Protein AF-A0A9W6RTA0-F1 (afdb_monomer_lite)

pLDDT: mean 70.77, std 17.66, range [34.66, 92.06]

Radius of gyration: 13.91 Å; chains: 1; bounding box: 42×28×23 Å

Organism: NCBI:txid478107

Foldseek 3Di:
DDDDDVPDDDDDDDDDDDPDDDDFAWPDWDQDQQFIWTATPVRDIDTDGPVNPPDDD

Structure (mmCIF, N/CA/C/O backbone):
data_AF-A0A9W6RTA0-F1
#
_entry.id   AF-A0A9W6RTA0-F1
#
loop_
_atom_site.group_PDB
_atom_site.id
_atom_site.type_symbol
_atom_site.label_atom_id
_atom_site.label_alt_id
_atom_site.label_comp_id
_atom_site.label_asym_id
_atom_site.label_entity_id
_atom_site.label_seq_id
_atom_site.pdbx_PDB_ins_code
_atom_site.Cartn_x
_atom_site.Cartn_y
_atom_site.Cartn_z
_atom_site.occupancy
_atom_site.B_iso_or_equiv
_atom_site.auth_seq_id
_atom_site.auth_comp_id
_atom_site.auth_asym_id
_atom_site.auth_atom_id
_atom_site.pdbx_PDB_model_num
ATOM 1 N N . MET A 1 1 ? 26.391 -12.417 -10.382 1.00 34.66 1 MET A N 1
ATOM 2 C CA . MET A 1 1 ? 26.194 -12.108 -8.952 1.00 34.66 1 MET A CA 1
ATOM 3 C C . MET A 1 1 ? 25.146 -11.008 -8.899 1.00 34.66 1 MET A C 1
ATOM 5 O O . MET A 1 1 ? 25.440 -9.906 -9.335 1.00 34.66 1 MET A O 1
ATOM 9 N N . ILE A 1 2 ? 23.904 -11.337 -8.540 1.00 43.59 2 ILE A N 1
ATOM 10 C CA . ILE A 1 2 ? 22.827 -10.346 -8.389 1.00 43.59 2 ILE A CA 1
ATOM 11 C C . ILE A 1 2 ? 22.996 -9.774 -6.984 1.00 43.59 2 ILE A C 1
ATOM 13 O O . ILE A 1 2 ? 22.795 -10.486 -6.004 1.00 43.59 2 ILE A O 1
ATOM 17 N N . GLY A 1 3 ? 23.490 -8.542 -6.895 1.00 38.25 3 GLY A N 1
ATOM 18 C CA . GLY A 1 3 ? 23.594 -7.827 -5.631 1.00 38.25 3 GLY A CA 1
ATOM 19 C C . GLY A 1 3 ? 22.219 -7.308 -5.235 1.00 38.25 3 GLY A C 1
ATOM 20 O O . GLY A 1 3 ? 21.617 -6.547 -5.987 1.00 38.25 3 GLY A O 1
ATOM 21 N N . SER A 1 4 ? 21.721 -7.722 -4.072 1.00 50.78 4 SER A N 1
ATOM 22 C CA . SER A 1 4 ? 20.615 -7.028 -3.416 1.00 50.78 4 SER A CA 1
ATOM 23 C C . SER A 1 4 ? 21.164 -5.725 -2.847 1.00 50.78 4 SER A C 1
ATOM 25 O O . SER A 1 4 ? 21.822 -5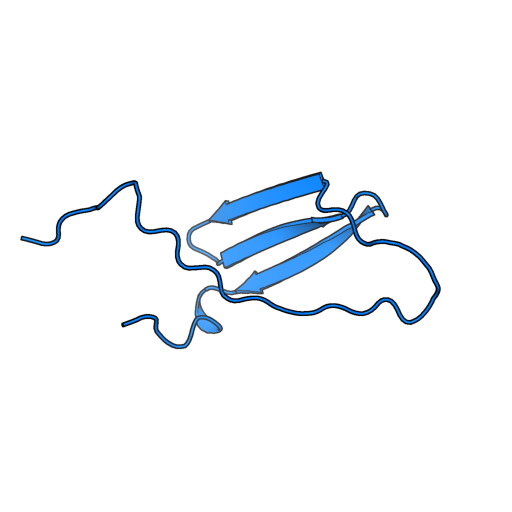.743 -1.809 1.00 50.78 4 SER A O 1
ATOM 27 N N . ASP A 1 5 ? 20.945 -4.613 -3.545 1.00 45.28 5 ASP A N 1
ATOM 28 C CA . ASP A 1 5 ? 21.191 -3.282 -2.997 1.00 45.28 5 ASP A CA 1
ATOM 29 C C . ASP A 1 5 ? 19.996 -2.895 -2.100 1.00 45.28 5 ASP A C 1
ATOM 31 O O . ASP A 1 5 ? 18.890 -2.699 -2.611 1.00 45.28 5 ASP A O 1
ATOM 35 N N . PRO A 1 6 ? 20.175 -2.798 -0.769 1.00 53.78 6 PRO A N 1
ATOM 36 C CA . PRO A 1 6 ? 19.098 -2.463 0.160 1.00 53.78 6 PRO A CA 1
ATOM 37 C C . PRO A 1 6 ? 18.605 -1.011 0.031 1.00 53.78 6 PRO A C 1
ATOM 39 O O . PRO A 1 6 ? 17.602 -0.660 0.649 1.00 53.78 6 PRO A O 1
ATOM 42 N N . SER A 1 7 ? 19.286 -0.166 -0.752 1.00 53.91 7 SER A N 1
ATOM 43 C CA . SER A 1 7 ? 18.868 1.204 -1.063 1.00 53.91 7 SER A CA 1
ATOM 44 C C . SER A 1 7 ? 18.017 1.312 -2.335 1.00 53.91 7 SER A C 1
ATOM 46 O O . SER A 1 7 ? 17.388 2.350 -2.565 1.00 53.91 7 SER A O 1
ATOM 48 N N . LEU A 1 8 ? 17.936 0.241 -3.137 1.00 42.75 8 LEU A N 1
ATOM 49 C CA . LEU A 1 8 ? 17.172 0.217 -4.381 1.00 42.75 8 LEU A CA 1
ATOM 50 C C . LEU A 1 8 ? 15.668 0.173 -4.076 1.00 42.75 8 LEU A C 1
ATOM 52 O O . LEU A 1 8 ? 15.050 -0.880 -3.932 1.00 42.75 8 LEU A O 1
ATOM 56 N N . SER A 1 9 ? 15.068 1.350 -3.955 1.00 50.00 9 SER A N 1
ATOM 57 C CA . SER A 1 9 ? 13.629 1.516 -3.778 1.00 50.00 9 SER A CA 1
ATOM 58 C C . SER A 1 9 ? 12.993 1.787 -5.142 1.00 50.00 9 SER A C 1
ATOM 60 O O . SER A 1 9 ? 13.035 2.899 -5.659 1.00 50.00 9 SER A O 1
ATOM 62 N N . TYR A 1 10 ? 12.410 0.754 -5.753 1.00 52.09 10 TYR A N 1
ATOM 63 C CA . TYR A 1 10 ? 11.571 0.917 -6.941 1.00 52.09 10 TYR A CA 1
ATOM 64 C C . TYR A 1 10 ? 10.146 1.269 -6.505 1.00 52.09 10 TYR A C 1
ATOM 66 O O . TYR A 1 10 ? 9.458 0.462 -5.879 1.00 52.09 10 TYR A O 1
ATOM 74 N N . GLY A 1 11 ? 9.706 2.487 -6.819 1.00 54.78 11 GLY A N 1
ATOM 75 C CA . GLY A 1 11 ? 8.343 2.945 -6.576 1.00 54.78 11 GLY A CA 1
ATOM 76 C C . GLY A 1 11 ? 7.603 3.140 -7.892 1.00 54.78 11 GLY A C 1
ATOM 77 O O . GLY A 1 11 ? 7.923 4.057 -8.641 1.00 54.78 11 GLY A O 1
ATOM 78 N N . HIS A 1 12 ? 6.590 2.317 -8.167 1.00 55.41 12 HIS A N 1
ATOM 79 C CA . HIS A 1 12 ? 5.586 2.657 -9.172 1.00 55.41 12 HIS A CA 1
ATOM 80 C C . HIS A 1 12 ? 4.515 3.515 -8.495 1.00 55.41 12 HIS A C 1
ATOM 82 O O . HIS A 1 12 ? 3.759 3.026 -7.652 1.00 55.41 12 HIS A O 1
ATOM 88 N N . MET A 1 13 ? 4.474 4.805 -8.827 1.00 58.34 13 MET A N 1
ATOM 89 C CA . MET A 1 13 ? 3.492 5.719 -8.255 1.00 58.34 13 MET A CA 1
ATOM 90 C C . MET A 1 13 ? 2.146 5.501 -8.945 1.00 58.34 13 MET A C 1
ATOM 92 O O . MET A 1 13 ? 1.992 5.773 -10.132 1.00 58.34 13 MET A O 1
ATOM 96 N N . VAL A 1 14 ? 1.177 4.977 -8.198 1.00 60.41 14 VAL A N 1
ATOM 97 C CA . VAL A 1 14 ? -0.221 4.922 -8.628 1.00 60.41 14 VAL A CA 1
ATOM 98 C C . VAL A 1 14 ? -0.925 6.097 -7.974 1.00 60.41 14 VAL A C 1
ATOM 100 O O . VAL A 1 14 ? -1.020 6.144 -6.748 1.00 60.41 14 VAL A O 1
ATOM 103 N N . ASP A 1 15 ? -1.393 7.043 -8.782 1.00 64.69 15 ASP A N 1
ATOM 104 C CA . ASP A 1 15 ? -2.258 8.102 -8.280 1.00 64.69 15 ASP A CA 1
ATOM 105 C C . ASP A 1 15 ? -3.680 7.552 -8.126 1.00 64.69 15 ASP A C 1
ATOM 107 O O . ASP A 1 15 ? -4.245 6.960 -9.049 1.00 64.69 15 ASP A O 1
ATOM 111 N N . ILE A 1 16 ? -4.233 7.700 -6.927 1.00 64.25 16 ILE A N 1
ATOM 112 C CA . ILE A 1 16 ? -5.578 7.252 -6.581 1.00 64.25 16 ILE A CA 1
ATOM 113 C C . ILE A 1 16 ? -6.307 8.475 -6.066 1.00 64.25 16 ILE A C 1
ATOM 115 O O . ILE A 1 16 ? -6.228 8.817 -4.886 1.00 64.25 16 ILE A O 1
ATOM 119 N N . THR A 1 17 ? -7.025 9.141 -6.963 1.00 64.19 17 THR A N 1
ATOM 120 C CA . THR A 1 17 ? -7.867 10.270 -6.586 1.00 64.19 17 THR A CA 1
ATOM 121 C C . THR A 1 17 ? -9.187 9.749 -6.004 1.00 64.19 17 THR A C 1
ATOM 123 O O . THR A 1 17 ? -9.937 9.067 -6.709 1.00 64.19 17 THR A O 1
ATOM 126 N N . PRO A 1 18 ? -9.516 10.049 -4.735 1.00 61.19 18 PRO A N 1
ATOM 127 C CA . PRO A 1 18 ? -10.843 9.776 -4.202 1.00 61.19 18 PRO A CA 1
ATOM 128 C C . PRO A 1 18 ? -11.891 10.596 -4.955 1.00 61.19 18 PRO A C 1
ATOM 130 O O . PRO A 1 18 ? -11.757 11.808 -5.097 1.00 61.19 18 PRO A O 1
ATOM 133 N N . THR A 1 19 ? -12.976 9.952 -5.383 1.00 63.84 19 THR A N 1
ATOM 134 C CA . THR A 1 19 ? -14.133 10.634 -5.988 1.00 63.84 19 THR A CA 1
ATOM 135 C C . THR A 1 19 ? -14.921 11.483 -4.986 1.00 63.84 19 THR A C 1
ATOM 137 O O . THR A 1 19 ? -15.641 12.391 -5.391 1.00 63.84 19 THR A O 1
ATOM 140 N N . PHE A 1 20 ? -14.769 11.227 -3.684 1.00 53.94 20 PHE A N 1
ATOM 141 C CA . PHE A 1 20 ? -15.381 11.990 -2.598 1.00 53.94 20 PHE A CA 1
ATOM 142 C C . PHE A 1 20 ? -14.278 12.517 -1.684 1.00 53.94 20 PHE A C 1
ATOM 144 O O . PHE A 1 20 ? -13.473 11.732 -1.194 1.00 53.94 20 PHE A O 1
ATOM 151 N N . GLY A 1 21 ? -14.226 13.839 -1.490 1.00 51.91 21 GLY A N 1
ATOM 152 C CA . GLY A 1 21 ? -13.140 14.533 -0.794 1.00 51.91 21 GLY A CA 1
ATOM 153 C C . GLY A 1 21 ? -12.621 13.813 0.456 1.00 51.91 21 GLY A C 1
ATOM 154 O O . GLY A 1 21 ? -13.382 13.448 1.349 1.00 51.91 21 GLY A O 1
ATOM 155 N N . GLY A 1 22 ? -11.303 13.631 0.508 1.00 60.03 22 GLY A N 1
ATOM 156 C CA . GLY A 1 22 ? -10.580 13.001 1.607 1.00 60.03 22 GLY A CA 1
ATOM 157 C C . GLY A 1 22 ? -9.149 12.676 1.184 1.00 60.03 22 GLY A C 1
ATOM 158 O O . GLY A 1 22 ? -8.896 12.394 0.019 1.00 60.03 22 GLY A O 1
ATOM 159 N N . THR A 1 23 ? -8.192 12.727 2.106 1.00 66.00 23 THR A N 1
ATOM 160 C CA . THR A 1 23 ? -6.821 12.279 1.824 1.00 66.00 23 THR A CA 1
ATOM 161 C C . THR A 1 23 ? -6.735 10.782 2.096 1.00 66.00 23 THR A C 1
ATOM 163 O O . THR A 1 23 ? -6.931 10.350 3.234 1.00 66.00 23 THR A O 1
ATOM 166 N N . PHE A 1 24 ? -6.410 9.975 1.084 1.00 68.88 24 PHE A N 1
ATOM 167 C CA . PHE A 1 24 ? -6.028 8.582 1.309 1.00 68.88 24 PHE A CA 1
ATOM 168 C C . PHE A 1 24 ? -4.627 8.541 1.919 1.00 68.88 24 PHE A C 1
ATOM 170 O O . PHE A 1 24 ? -3.620 8.539 1.217 1.00 68.88 24 PHE A O 1
ATOM 177 N N . ALA A 1 25 ? -4.550 8.521 3.248 1.00 81.69 25 ALA A N 1
ATOM 178 C CA . ALA A 1 25 ? -3.295 8.244 3.931 1.00 81.69 25 ALA A CA 1
ATOM 179 C C . ALA A 1 25 ? -3.086 6.728 4.019 1.00 81.69 25 ALA A C 1
ATOM 181 O O . ALA A 1 25 ? -3.994 5.982 4.401 1.00 81.69 25 ALA A O 1
ATOM 182 N N . VAL A 1 26 ? -1.883 6.266 3.677 1.00 84.62 26 VAL A N 1
ATOM 183 C CA . VAL A 1 26 ? -1.496 4.863 3.856 1.00 84.62 26 VAL A CA 1
ATOM 184 C C . VAL A 1 26 ? -1.374 4.579 5.350 1.00 84.62 26 VAL A C 1
ATOM 186 O O . VAL A 1 26 ? -0.616 5.235 6.058 1.00 84.62 26 VAL A O 1
ATOM 189 N N . ARG A 1 27 ? -2.124 3.584 5.828 1.00 89.06 27 ARG A N 1
ATOM 190 C CA . ARG A 1 27 ? -2.034 3.074 7.199 1.00 89.06 27 ARG A CA 1
ATOM 191 C C . ARG A 1 27 ? -0.979 1.978 7.303 1.00 89.06 27 ARG A C 1
ATOM 193 O O . ARG A 1 27 ? -0.171 1.998 8.221 1.00 89.06 27 ARG A O 1
ATOM 200 N N . THR A 1 28 ? -1.012 1.012 6.386 1.00 90.75 28 THR A N 1
ATOM 201 C CA . THR A 1 28 ? -0.054 -0.101 6.333 1.00 90.75 28 THR A CA 1
ATOM 202 C C . THR A 1 28 ? 0.138 -0.572 4.899 1.00 90.75 28 THR A C 1
ATOM 204 O O . THR A 1 28 ? -0.820 -0.580 4.122 1.00 90.75 28 THR A O 1
ATOM 207 N N . SER A 1 29 ? 1.331 -1.064 4.586 1.00 90.25 29 SER A N 1
ATOM 208 C CA . SER A 1 29 ? 1.610 -1.830 3.374 1.00 90.25 29 SER A CA 1
ATOM 209 C C . SER A 1 29 ? 2.198 -3.191 3.742 1.00 90.25 29 SER A C 1
ATOM 211 O O . SER A 1 29 ? 3.052 -3.296 4.620 1.00 90.25 29 SER A O 1
ATOM 213 N N . GLU A 1 30 ? 1.712 -4.241 3.087 1.00 92.06 30 GLU A N 1
ATOM 214 C CA . GLU A 1 30 ? 2.177 -5.614 3.264 1.00 92.06 30 GLU A CA 1
ATOM 215 C C . GLU A 1 30 ? 2.602 -6.176 1.910 1.00 92.06 30 GLU A C 1
ATOM 217 O O . GLU A 1 30 ? 1.815 -6.207 0.961 1.00 92.06 30 GLU A O 1
ATOM 222 N N . TRP A 1 31 ? 3.857 -6.609 1.827 1.00 87.62 31 TRP A N 1
ATOM 223 C CA . TRP A 1 31 ? 4.441 -7.203 0.631 1.00 87.62 31 TRP A CA 1
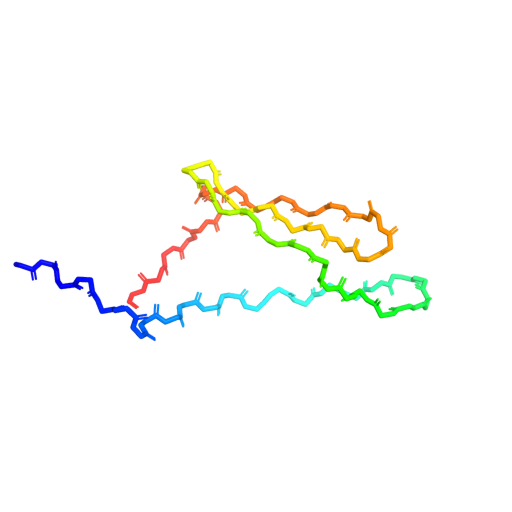ATOM 224 C C . TRP A 1 31 ? 4.489 -8.718 0.779 1.00 87.62 31 TRP A C 1
ATOM 226 O O . TRP A 1 31 ? 4.982 -9.241 1.776 1.00 87.62 31 TRP A O 1
ATOM 236 N N . THR A 1 32 ? 3.997 -9.426 -0.232 1.00 87.00 32 THR A N 1
ATOM 237 C CA . THR A 1 32 ? 4.007 -10.890 -0.292 1.00 87.00 32 THR A CA 1
ATOM 238 C C . THR A 1 32 ? 4.444 -11.349 -1.679 1.00 87.00 32 THR A C 1
ATOM 240 O O . THR A 1 32 ? 4.445 -10.565 -2.628 1.00 87.00 32 THR A O 1
ATOM 243 N N . ALA A 1 33 ? 4.732 -12.643 -1.838 1.00 86.88 33 ALA A N 1
ATOM 244 C CA . ALA A 1 33 ? 4.991 -13.223 -3.158 1.00 86.88 33 ALA A CA 1
ATOM 245 C C . ALA A 1 33 ? 3.801 -13.072 -4.132 1.00 86.88 33 ALA A C 1
ATOM 247 O O . ALA A 1 33 ? 3.990 -13.120 -5.343 1.00 86.88 33 ALA A O 1
ATOM 248 N N . ALA A 1 34 ? 2.581 -12.874 -3.620 1.00 88.62 34 ALA A N 1
ATOM 249 C CA . ALA A 1 34 ? 1.387 -12.680 -4.438 1.00 88.62 34 ALA A CA 1
ATOM 250 C C . ALA A 1 34 ? 1.205 -11.229 -4.926 1.00 88.62 34 ALA A C 1
ATOM 252 O O . ALA A 1 34 ? 0.444 -11.001 -5.865 1.00 88.62 34 ALA A O 1
ATOM 253 N N . GLY A 1 35 ? 1.874 -10.249 -4.309 1.00 88.50 35 GLY A N 1
ATOM 254 C CA . GLY A 1 35 ? 1.692 -8.824 -4.593 1.00 88.50 35 GLY A CA 1
ATOM 255 C C . GLY A 1 35 ? 1.774 -7.948 -3.343 1.00 88.50 35 GLY A C 1
ATOM 256 O O . GLY A 1 35 ? 2.160 -8.417 -2.266 1.00 88.50 35 GLY A O 1
ATOM 257 N N . VAL A 1 36 ? 1.377 -6.680 -3.483 1.00 88.94 36 VAL A N 1
ATOM 258 C CA . VAL A 1 36 ? 1.328 -5.710 -2.378 1.00 88.94 36 VAL A CA 1
ATOM 259 C C . VAL A 1 36 ? -0.111 -5.378 -1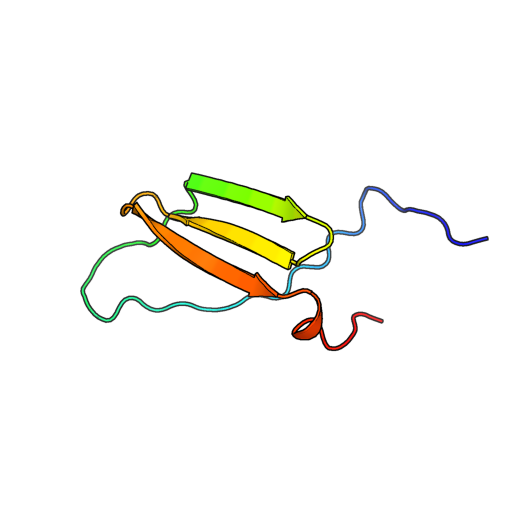.999 1.00 88.94 36 VAL A C 1
ATOM 261 O O . VAL A 1 36 ? -0.960 -5.112 -2.852 1.00 88.94 36 VAL A O 1
ATOM 264 N N . ARG A 1 37 ? -0.385 -5.385 -0.695 1.00 90.94 37 ARG A N 1
ATOM 265 C CA . ARG A 1 37 ? -1.655 -4.966 -0.103 1.00 90.94 37 ARG A CA 1
ATOM 266 C C . ARG A 1 37 ? -1.446 -3.660 0.652 1.00 90.94 37 ARG A C 1
ATOM 268 O O . ARG A 1 37 ? -0.617 -3.589 1.555 1.00 90.94 37 ARG A O 1
ATOM 275 N N . VAL A 1 38 ? -2.210 -2.634 0.30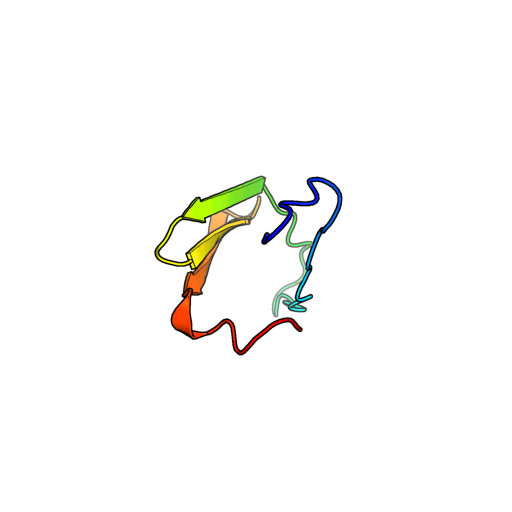0 1.00 88.62 38 VAL A N 1
ATOM 276 C CA . VAL A 1 38 ? -2.166 -1.308 0.920 1.00 88.62 38 VAL A CA 1
ATOM 277 C C . VAL A 1 38 ? -3.490 -1.058 1.620 1.00 88.62 38 VAL A C 1
ATOM 279 O O . VAL A 1 38 ? -4.548 -1.118 1.000 1.00 88.62 38 VAL A O 1
ATOM 282 N N . ARG A 1 39 ? -3.435 -0.769 2.919 1.00 90.94 39 ARG A N 1
ATOM 283 C CA . ARG A 1 39 ? -4.604 -0.371 3.708 1.00 90.94 39 ARG A CA 1
ATOM 284 C C . ARG A 1 39 ? -4.533 1.113 3.987 1.00 90.94 39 ARG A C 1
ATOM 286 O O . ARG A 1 39 ? -3.503 1.604 4.452 1.00 90.94 39 ARG A O 1
ATOM 293 N N . PHE A 1 40 ? -5.632 1.809 3.755 1.00 88.69 40 PHE A N 1
ATOM 294 C CA . PHE A 1 40 ? -5.751 3.238 4.005 1.00 88.69 40 PHE A CA 1
ATOM 295 C C . PHE A 1 40 ? -6.345 3.509 5.389 1.00 88.69 40 PHE A C 1
ATOM 297 O O . PHE A 1 40 ? -7.034 2.669 5.973 1.00 88.69 40 PHE A O 1
ATOM 304 N N . THR A 1 41 ? -6.098 4.701 5.931 1.00 87.06 41 THR A N 1
ATOM 305 C CA . THR A 1 41 ? -6.689 5.147 7.207 1.00 87.06 41 THR A CA 1
ATOM 306 C C . THR A 1 41 ? -8.214 5.215 7.157 1.00 87.06 41 THR A C 1
ATOM 308 O O . THR A 1 41 ? -8.869 5.057 8.180 1.00 87.06 41 THR A O 1
ATOM 311 N N . THR A 1 42 ? -8.780 5.362 5.960 1.00 84.62 42 THR A N 1
ATOM 312 C CA . THR A 1 42 ? -10.220 5.326 5.676 1.00 84.62 42 THR A CA 1
ATOM 313 C C . THR A 1 42 ? -10.826 3.918 5.741 1.00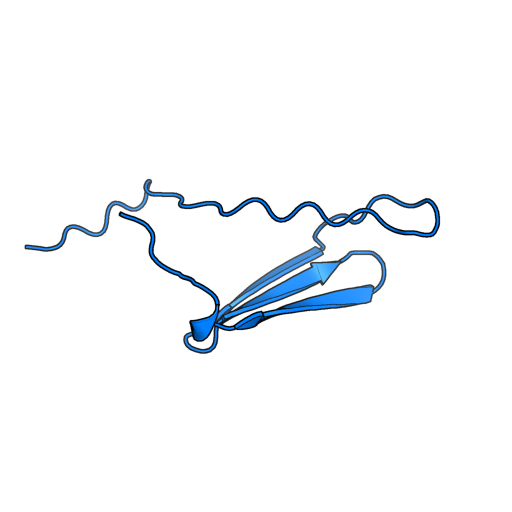 84.62 42 THR A C 1
ATOM 315 O O . THR A 1 42 ? -12.012 3.750 5.472 1.00 84.62 42 THR A O 1
ATOM 318 N N . GLY A 1 43 ? -10.027 2.882 6.020 1.00 87.06 43 GLY A N 1
ATOM 319 C CA . GLY A 1 43 ? -10.463 1.482 6.038 1.00 87.06 43 GLY A CA 1
ATOM 320 C C . GLY A 1 43 ? -10.539 0.817 4.660 1.00 87.06 43 GLY A C 1
ATOM 321 O O . GLY A 1 43 ? -10.857 -0.364 4.579 1.00 87.06 43 GLY A O 1
ATOM 322 N N . HIS A 1 44 ? -10.229 1.547 3.586 1.00 86.38 44 HIS A N 1
ATOM 323 C CA . HIS A 1 44 ? -10.194 1.001 2.229 1.00 86.38 44 HIS A CA 1
ATOM 324 C C . HIS A 1 44 ? -8.932 0.150 2.029 1.00 86.38 44 HIS A C 1
ATOM 326 O O . HIS A 1 44 ? -7.897 0.406 2.652 1.00 86.38 44 HIS A O 1
ATOM 332 N N . GLU A 1 45 ? -9.002 -0.838 1.138 1.00 89.25 45 GLU A N 1
ATOM 333 C CA . GLU A 1 45 ? -7.879 -1.719 0.814 1.00 89.25 45 GLU A CA 1
ATOM 334 C C . GLU A 1 45 ? -7.654 -1.769 -0.702 1.00 89.25 45 GLU A C 1
ATOM 336 O O . GLU A 1 45 ? -8.598 -1.919 -1.476 1.00 89.25 45 GLU A O 1
ATOM 341 N N . LEU A 1 46 ? -6.392 -1.645 -1.113 1.00 85.56 46 LEU A N 1
ATOM 342 C CA . LEU A 1 46 ? -5.924 -1.849 -2.479 1.00 85.56 46 LEU A CA 1
ATOM 343 C C . LEU A 1 46 ? -5.015 -3.075 -2.512 1.00 85.56 46 LEU A C 1
ATOM 345 O O . LEU A 1 46 ? -4.092 -3.188 -1.705 1.00 85.56 46 LEU A O 1
ATOM 349 N N . PHE A 1 47 ? -5.226 -3.953 -3.487 1.00 89.31 47 PHE A N 1
ATOM 350 C CA . PHE A 1 47 ? -4.321 -5.059 -3.770 1.00 89.31 47 PHE A CA 1
ATOM 351 C C . PHE A 1 47 ? -3.773 -4.941 -5.191 1.00 89.31 47 PHE A C 1
ATOM 353 O O . PHE A 1 47 ? -4.540 -4.892 -6.151 1.00 89.31 47 PHE A O 1
ATOM 360 N N . VAL A 1 48 ? -2.446 -4.909 -5.313 1.00 85.50 48 VAL A N 1
ATOM 361 C CA . VAL A 1 48 ? -1.736 -4.909 -6.595 1.00 85.50 48 VAL A CA 1
ATOM 362 C C . VAL A 1 48 ? -1.054 -6.271 -6.755 1.00 85.50 48 VAL A C 1
ATOM 364 O O . VAL A 1 48 ? -0.103 -6.557 -6.018 1.00 85.50 48 VAL A O 1
ATOM 367 N N . PRO A 1 49 ? -1.525 -7.133 -7.674 1.00 88.69 49 PRO A N 1
ATOM 368 C CA . PRO A 1 49 ? -0.973 -8.471 -7.842 1.00 88.69 49 PRO A CA 1
ATOM 369 C C . PRO A 1 49 ? 0.429 -8.427 -8.458 1.00 88.69 49 PRO A C 1
ATOM 371 O O . PRO A 1 49 ? 0.727 -7.573 -9.291 1.00 88.69 49 PRO A O 1
ATOM 374 N N . ALA A 1 50 ? 1.270 -9.402 -8.106 1.00 86.19 50 ALA A N 1
ATOM 375 C CA . ALA A 1 50 ? 2.633 -9.535 -8.628 1.00 86.19 50 ALA A CA 1
ATOM 376 C C . ALA A 1 50 ? 2.678 -9.595 -10.168 1.00 86.19 50 ALA A C 1
ATOM 378 O O . ALA A 1 50 ? 3.587 -9.056 -10.786 1.00 86.19 50 ALA A O 1
ATOM 379 N N . SER A 1 51 ? 1.666 -10.189 -10.805 1.00 83.00 51 SER A N 1
ATOM 380 C CA . SER A 1 51 ? 1.553 -10.263 -12.268 1.00 83.00 51 SER A CA 1
ATOM 381 C C . SER A 1 51 ? 1.312 -8.914 -12.950 1.00 83.00 51 SER A C 1
ATOM 383 O O . SER A 1 51 ? 1.597 -8.780 -14.136 1.00 83.00 51 SER A O 1
ATOM 385 N N . ALA A 1 52 ? 0.802 -7.915 -12.224 1.00 78.81 52 ALA A N 1
ATOM 386 C CA . ALA A 1 52 ? 0.649 -6.556 -12.735 1.00 78.81 52 ALA A CA 1
ATOM 387 C C . ALA A 1 52 ? 1.964 -5.758 -12.686 1.00 78.81 52 ALA A C 1
ATOM 389 O O . ALA A 1 52 ? 2.021 -4.649 -13.216 1.00 78.81 52 ALA A O 1
ATOM 390 N N . PHE A 1 53 ? 3.032 -6.310 -12.095 1.00 66.94 53 PHE A N 1
ATOM 391 C CA . PHE A 1 53 ? 4.367 -5.730 -12.192 1.00 66.94 53 PHE A CA 1
ATOM 392 C C . PHE A 1 53 ? 4.958 -6.031 -13.571 1.00 66.94 53 PHE A C 1
ATOM 394 O O . PHE A 1 53 ? 5.655 -7.024 -13.781 1.00 66.94 53 PHE A O 1
ATOM 401 N N . ILE A 1 54 ? 4.697 -5.141 -14.525 1.00 65.44 54 ILE A N 1
ATOM 402 C CA . ILE A 1 54 ? 5.288 -5.188 -15.864 1.00 65.44 54 ILE A CA 1
ATOM 403 C C . ILE A 1 54 ? 6.694 -4.557 -15.814 1.00 65.44 54 ILE A C 1
ATOM 405 O O . ILE A 1 54 ? 6.912 -3.474 -16.336 1.00 65.44 54 ILE A O 1
ATOM 409 N N . GLY A 1 55 ? 7.636 -5.228 -15.142 1.00 52.38 55 GLY A N 1
ATOM 410 C CA . GLY A 1 55 ? 9.089 -5.050 -15.299 1.00 52.38 55 GLY A CA 1
ATOM 411 C C . GLY A 1 55 ? 9.704 -3.688 -14.928 1.00 52.38 55 GLY A C 1
ATOM 412 O O . GLY A 1 55 ? 9.670 -2.737 -15.704 1.00 52.38 55 GLY A O 1
ATOM 413 N N . GLY A 1 56 ? 10.418 -3.641 -13.800 1.00 46.69 56 GLY A N 1
ATOM 414 C CA . GLY A 1 56 ? 11.511 -2.683 -13.594 1.00 46.69 56 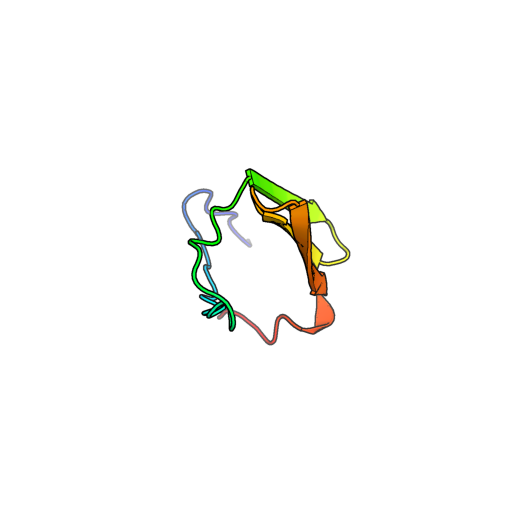GLY A CA 1
ATOM 415 C C . GLY A 1 56 ? 12.783 -3.191 -14.287 1.00 46.69 56 GLY A C 1
ATOM 416 O O . GLY A 1 56 ? 13.098 -4.377 -14.183 1.00 46.69 56 GLY A O 1
ATOM 417 N N . ARG A 1 57 ? 13.480 -2.320 -15.022 1.00 42.91 57 ARG A N 1
ATOM 418 C CA . ARG A 1 57 ? 14.881 -2.543 -15.415 1.00 42.91 57 ARG A CA 1
ATOM 419 C C . ARG A 1 57 ? 15.806 -1.991 -14.347 1.00 42.91 57 ARG A C 1
ATOM 421 O O . ARG A 1 57 ? 15.422 -0.964 -13.746 1.00 42.91 57 ARG A O 1
#

Sequence (57 aa):
MIGSDPSLSYGHMVDITPTFGGTFAVRTSEWTAAGVRVRFTTGHELFVPASAFIGGR

Secondary structure (DSSP, 8-state):
-----TT-----------SSS----EEEEEEETTEEEEEETTS-EEEEEGGG-----